Protein AF-T1AKG7-F1 (afdb_monomer_lite)

Organism: NCBI:txid410659

Structure (mmCIF, N/CA/C/O backbone):
data_AF-T1AKG7-F1
#
_entry.id   AF-T1AKG7-F1
#
loop_
_atom_site.group_PDB
_atom_site.id
_atom_site.type_symbol
_atom_site.label_atom_id
_atom_site.label_alt_id
_atom_site.label_comp_id
_atom_site.label_asym_id
_atom_site.label_entity_id
_atom_site.label_seq_id
_atom_site.pdbx_PDB_ins_code
_atom_site.Cartn_x
_atom_site.Cartn_y
_atom_site.Cartn_z
_atom_site.occupancy
_atom_site.B_iso_or_equiv
_atom_site.auth_seq_id
_atom_site.auth_comp_id
_atom_site.auth_asym_id
_atom_site.auth_atom_id
_atom_site.pdbx_PDB_model_num
ATOM 1 N N . MET A 1 1 ? -26.750 -8.273 11.687 1.00 31.14 1 MET A N 1
ATOM 2 C CA . MET A 1 1 ? -27.151 -8.500 10.284 1.00 31.14 1 MET A CA 1
ATOM 3 C C . MET A 1 1 ? -27.118 -7.141 9.608 1.00 31.14 1 MET A C 1
ATOM 5 O O . MET A 1 1 ? -28.042 -6.366 9.795 1.00 31.14 1 MET A O 1
ATOM 9 N N . ILE A 1 2 ? -25.996 -6.787 8.985 1.00 33.53 2 ILE A N 1
ATOM 10 C CA . ILE A 1 2 ? -25.890 -5.558 8.193 1.00 33.53 2 ILE A CA 1
ATOM 11 C C . ILE A 1 2 ? -25.982 -6.020 6.745 1.00 33.53 2 ILE A C 1
ATOM 13 O O . ILE A 1 2 ? -25.131 -6.779 6.285 1.00 33.53 2 ILE A O 1
ATOM 17 N N . GLU A 1 3 ? -27.068 -5.647 6.076 1.00 31.56 3 GLU A N 1
ATOM 18 C CA . GLU A 1 3 ? -27.250 -5.870 4.647 1.00 31.56 3 GLU A CA 1
ATOM 19 C C . GLU A 1 3 ? -26.258 -4.979 3.895 1.00 31.56 3 GLU A C 1
ATOM 21 O O . GLU A 1 3 ? -26.412 -3.760 3.831 1.00 31.56 3 GLU A O 1
ATOM 26 N N . LEU A 1 4 ? -25.210 -5.592 3.344 1.00 42.88 4 LEU A N 1
ATOM 27 C CA . LEU A 1 4 ? -24.359 -4.952 2.350 1.00 42.88 4 LEU A CA 1
ATOM 28 C C . LEU A 1 4 ? -25.181 -4.815 1.068 1.00 42.88 4 LEU A C 1
ATOM 30 O O . LEU A 1 4 ? -25.394 -5.785 0.339 1.00 42.88 4 LEU A O 1
ATOM 34 N N . GLN A 1 5 ? -25.678 -3.602 0.826 1.00 39.53 5 GLN A N 1
ATOM 35 C CA . GLN A 1 5 ? -26.258 -3.231 -0.456 1.00 39.53 5 GLN A CA 1
ATOM 36 C C . GLN A 1 5 ? -25.245 -3.510 -1.570 1.00 39.53 5 GLN A C 1
ATOM 38 O O . GLN A 1 5 ? -24.077 -3.134 -1.500 1.00 39.53 5 GLN A O 1
ATOM 43 N N . THR A 1 6 ? -25.728 -4.187 -2.604 1.00 53.34 6 THR A N 1
ATOM 44 C CA . THR A 1 6 ? -25.020 -4.530 -3.831 1.00 53.34 6 THR A CA 1
ATOM 45 C C . THR A 1 6 ? -24.505 -3.272 -4.532 1.00 53.34 6 THR A C 1
ATOM 47 O O . THR A 1 6 ? -25.244 -2.626 -5.277 1.00 53.34 6 THR A O 1
ATOM 50 N N . ALA A 1 7 ? -23.237 -2.929 -4.321 1.00 44.72 7 ALA A N 1
ATOM 51 C CA . ALA A 1 7 ? -22.501 -2.052 -5.215 1.00 44.72 7 ALA A CA 1
ATOM 52 C C . ALA A 1 7 ? -21.789 -2.925 -6.257 1.00 44.72 7 ALA A C 1
ATOM 54 O O . ALA A 1 7 ? -21.084 -3.869 -5.917 1.00 44.72 7 ALA A O 1
ATOM 55 N N . THR A 1 8 ? -22.086 -2.624 -7.521 1.00 43.94 8 THR A N 1
ATOM 56 C CA . THR A 1 8 ? -21.351 -2.881 -8.769 1.00 43.94 8 THR A CA 1
ATOM 57 C C . THR A 1 8 ? -19.998 -3.583 -8.615 1.00 43.94 8 THR A C 1
ATOM 59 O O . THR A 1 8 ? -19.185 -3.177 -7.794 1.00 43.94 8 THR A O 1
ATOM 62 N N . GLY A 1 9 ? -19.737 -4.590 -9.461 1.00 48.97 9 GLY A N 1
ATOM 63 C CA . GLY A 1 9 ? -18.446 -5.287 -9.536 1.00 48.97 9 GLY A CA 1
ATOM 64 C C . GLY A 1 9 ? -17.235 -4.340 -9.534 1.00 48.97 9 GLY A C 1
ATOM 65 O O . GLY A 1 9 ? -17.384 -3.151 -9.815 1.00 48.97 9 GLY A O 1
ATOM 66 N N . PRO A 1 10 ? -16.036 -4.858 -9.216 1.00 56.47 10 PRO A N 1
ATOM 67 C CA . PRO A 1 10 ? -14.899 -4.054 -8.778 1.00 56.47 10 PRO A CA 1
ATOM 68 C C . PRO A 1 10 ? -14.667 -2.865 -9.708 1.00 56.47 10 PRO A C 1
ATOM 70 O O . PRO A 1 10 ? -14.446 -3.050 -10.912 1.00 56.47 10 PRO A O 1
ATOM 73 N N . ARG A 1 11 ? -14.719 -1.646 -9.160 1.00 65.56 11 ARG A N 1
ATOM 74 C CA . ARG A 1 11 ? -14.538 -0.424 -9.940 1.00 65.56 11 ARG A CA 1
ATOM 75 C C . ARG A 1 11 ? -13.169 -0.486 -10.611 1.00 65.56 11 ARG A C 1
ATOM 77 O O . ARG A 1 11 ? -12.199 -1.000 -10.053 1.00 65.56 11 ARG A O 1
ATOM 84 N N . ALA A 1 12 ? -13.104 -0.084 -11.876 1.00 66.94 12 ALA A N 1
ATOM 85 C CA . ALA A 1 12 ? -11.816 0.027 -12.543 1.00 66.94 12 ALA A CA 1
ATOM 86 C C . ALA A 1 12 ? -11.006 1.144 -11.861 1.00 66.94 12 ALA A C 1
ATOM 88 O O . ALA A 1 12 ? -11.608 2.167 -11.517 1.00 66.94 12 ALA A O 1
ATOM 89 N N . PRO A 1 13 ? -9.682 0.970 -11.682 1.00 71.44 13 PRO A N 1
ATOM 90 C CA . PRO A 1 13 ? -8.825 2.067 -11.244 1.00 71.44 13 PRO A CA 1
ATOM 91 C C . PRO A 1 13 ? -9.003 3.263 -12.183 1.00 71.44 13 PRO A C 1
ATOM 93 O O . PRO A 1 13 ? -9.391 3.077 -13.344 1.00 71.44 13 PRO A O 1
ATOM 96 N N . ASP A 1 14 ? -8.727 4.474 -11.688 1.00 76.62 14 ASP A N 1
ATOM 97 C CA . ASP A 1 14 ? -8.796 5.687 -12.507 1.00 76.62 14 ASP A CA 1
ATOM 98 C C . ASP A 1 14 ? -8.084 5.441 -13.858 1.00 76.62 14 ASP A C 1
ATOM 100 O O . ASP A 1 14 ? -6.893 5.103 -13.872 1.00 76.62 14 ASP A O 1
ATOM 104 N N . PRO A 1 15 ? -8.790 5.559 -15.003 1.00 77.94 15 PRO A N 1
ATOM 105 C CA . PRO A 1 15 ? -8.223 5.245 -16.308 1.00 77.94 15 PRO A CA 1
ATOM 106 C C . PRO A 1 15 ? -6.975 6.064 -16.643 1.00 77.94 15 PRO A C 1
ATOM 108 O O . PRO A 1 15 ? -6.090 5.555 -17.337 1.00 77.94 15 PRO A O 1
ATOM 111 N N . ALA A 1 16 ? -6.897 7.309 -16.160 1.00 82.50 16 ALA A N 1
ATOM 112 C CA . ALA A 1 16 ? -5.752 8.182 -16.363 1.00 82.50 16 ALA A CA 1
ATOM 113 C C . ALA A 1 16 ? -4.542 7.684 -15.564 1.00 82.50 16 ALA A C 1
ATOM 115 O O . ALA A 1 16 ? -3.466 7.514 -16.137 1.00 82.50 16 ALA A O 1
ATOM 116 N N . LEU A 1 17 ? -4.729 7.359 -14.280 1.00 81.25 17 LEU A N 1
ATOM 117 C CA . LEU A 1 17 ? -3.659 6.828 -13.430 1.00 81.25 17 LEU A CA 1
ATOM 118 C C . LEU A 1 17 ? -3.187 5.450 -13.909 1.00 81.25 17 LEU A C 1
ATOM 120 O O . LEU A 1 17 ? -1.990 5.216 -14.065 1.00 81.25 17 LEU A O 1
ATOM 124 N N . ALA A 1 18 ? -4.118 4.558 -14.250 1.00 81.06 18 ALA A N 1
ATOM 125 C CA . ALA A 1 18 ? -3.791 3.254 -14.818 1.00 81.06 18 ALA A CA 1
ATOM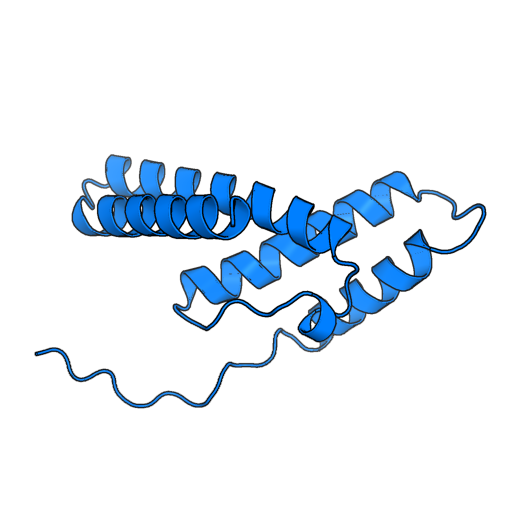 126 C C . ALA A 1 18 ? -3.054 3.383 -16.168 1.00 81.06 18 ALA A C 1
ATOM 128 O O . ALA A 1 18 ? -2.184 2.575 -16.491 1.00 81.06 18 ALA A O 1
ATOM 129 N N . GLY A 1 19 ? -3.388 4.396 -16.976 1.00 86.88 19 GLY A N 1
ATOM 130 C CA . GLY A 1 19 ? -2.663 4.723 -18.206 1.00 86.88 19 GLY A CA 1
ATOM 131 C C . GLY A 1 19 ? -1.239 5.223 -17.952 1.00 86.88 19 GLY A C 1
ATOM 132 O O . GLY A 1 19 ? -0.308 4.790 -18.637 1.00 86.88 19 GLY A O 1
ATOM 133 N N . ALA A 1 20 ? -1.061 6.084 -16.949 1.00 89.06 20 ALA A N 1
ATOM 134 C CA . ALA A 1 20 ? 0.243 6.597 -16.543 1.00 89.06 20 ALA A CA 1
ATOM 135 C C . ALA A 1 20 ? 1.154 5.474 -16.023 1.00 89.06 20 ALA A C 1
ATOM 137 O O . ALA A 1 20 ? 2.290 5.354 -16.480 1.00 89.06 20 ALA A O 1
ATOM 138 N N . LEU A 1 21 ? 0.630 4.587 -15.172 1.00 90.75 21 LEU A N 1
ATOM 139 C CA . LEU A 1 21 ? 1.360 3.423 -14.658 1.00 90.75 21 LEU A CA 1
ATOM 140 C C . LEU A 1 21 ? 1.840 2.495 -15.770 1.00 90.75 21 LEU A C 1
ATOM 142 O O . LEU A 1 21 ? 3.011 2.130 -15.800 1.00 90.75 21 LEU A O 1
ATOM 146 N N . ARG A 1 22 ? 0.978 2.171 -16.743 1.00 89.12 22 ARG A N 1
ATOM 147 C CA . ARG A 1 22 ? 1.389 1.370 -17.910 1.00 89.12 22 ARG A CA 1
ATOM 148 C C . ARG A 1 22 ? 2.504 2.041 -18.710 1.00 89.12 22 ARG A C 1
ATOM 150 O O . ARG A 1 22 ? 3.396 1.357 -19.206 1.00 89.12 22 ARG A O 1
ATOM 157 N N . SER A 1 23 ? 2.461 3.365 -18.832 1.00 91.44 23 SER A N 1
ATOM 158 C CA . SER A 1 23 ? 3.491 4.131 -19.541 1.00 91.44 23 SER A CA 1
ATOM 159 C C . SER A 1 23 ? 4.825 4.111 -18.783 1.00 91.44 23 SER A C 1
ATOM 161 O O . SER A 1 23 ? 5.866 3.879 -19.396 1.00 91.44 23 SER A O 1
ATOM 163 N N . LEU A 1 24 ? 4.797 4.260 -17.453 1.00 92.69 24 LEU A N 1
ATOM 164 C CA . LEU A 1 24 ? 5.975 4.125 -16.588 1.00 92.69 24 LEU A CA 1
ATOM 165 C C . LEU A 1 24 ? 6.552 2.706 -16.634 1.00 92.69 24 LEU A C 1
ATOM 167 O O . LEU A 1 24 ? 7.752 2.538 -16.836 1.00 92.69 24 LEU A O 1
ATOM 171 N N . ALA A 1 25 ? 5.704 1.680 -16.555 1.00 91.00 25 ALA A N 1
ATOM 172 C CA . ALA A 1 25 ? 6.122 0.284 -16.657 1.00 91.00 25 ALA A CA 1
ATOM 173 C C . ALA A 1 25 ? 6.819 -0.019 -17.993 1.00 91.00 25 ALA A C 1
ATOM 175 O O . ALA A 1 25 ? 7.791 -0.771 -18.032 1.00 91.00 25 ALA A O 1
ATOM 176 N N . GLN A 1 26 ? 6.358 0.574 -19.097 1.00 91.38 26 GLN A N 1
ATOM 177 C CA . GLN A 1 26 ? 7.037 0.461 -20.391 1.00 91.38 26 GLN A CA 1
ATOM 178 C C . GLN A 1 26 ? 8.366 1.220 -20.413 1.00 91.38 26 GLN A C 1
ATOM 180 O O . GLN A 1 26 ? 9.342 0.716 -20.966 1.00 91.38 26 GLN A O 1
ATOM 185 N N . TYR A 1 27 ? 8.414 2.413 -1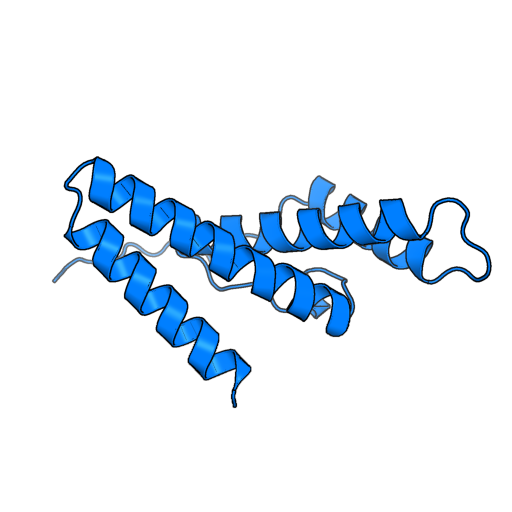9.818 1.00 92.00 27 TYR A N 1
ATOM 186 C CA . TYR A 1 27 ? 9.619 3.237 -19.751 1.00 92.00 27 TYR A CA 1
ATOM 187 C C . TYR A 1 27 ? 10.753 2.532 -19.002 1.00 92.00 27 TYR A C 1
ATOM 189 O O . TYR A 1 27 ? 11.854 2.391 -19.530 1.00 92.00 27 TYR A O 1
ATOM 197 N N . VAL A 1 28 ? 10.451 2.010 -17.814 1.00 91.31 28 VAL A N 1
ATOM 198 C CA . VAL A 1 28 ? 11.396 1.345 -16.907 1.00 91.31 28 VAL A CA 1
ATOM 199 C C . VAL A 1 28 ? 12.037 0.089 -17.520 1.00 91.31 28 VAL A C 1
ATOM 201 O O . VAL A 1 28 ? 13.175 -0.255 -17.188 1.00 91.31 28 VAL A O 1
ATOM 204 N N . ARG A 1 29 ? 11.339 -0.588 -18.443 1.00 88.38 29 ARG A N 1
ATOM 205 C CA . ARG A 1 29 ? 11.848 -1.773 -19.160 1.00 88.38 29 ARG A CA 1
ATOM 206 C C . ARG A 1 29 ? 12.793 -1.440 -20.313 1.00 88.38 29 ARG A C 1
ATOM 208 O O . ARG A 1 29 ? 13.411 -2.350 -20.868 1.00 88.38 29 ARG A O 1
ATOM 215 N N . ARG A 1 30 ? 12.891 -0.175 -20.731 1.00 89.81 30 ARG A N 1
ATOM 216 C CA . ARG A 1 30 ? 13.760 0.201 -21.851 1.00 89.81 30 ARG A CA 1
ATOM 217 C C . ARG A 1 30 ? 15.230 0.067 -21.437 1.00 89.81 30 ARG A C 1
ATOM 219 O O . ARG A 1 30 ? 15.617 0.580 -20.387 1.00 89.81 30 ARG A O 1
ATOM 226 N N . PRO A 1 31 ? 16.077 -0.564 -22.268 1.00 82.56 31 PRO A N 1
ATOM 227 C CA . PRO A 1 31 ? 17.519 -0.529 -22.063 1.00 82.56 31 PRO A CA 1
ATOM 228 C C . PRO A 1 31 ? 18.012 0.921 -22.029 1.00 82.56 31 PRO A C 1
ATOM 230 O O . PRO A 1 31 ? 17.620 1.712 -22.886 1.00 82.56 31 PRO A O 1
ATOM 233 N N . ALA A 1 32 ? 18.872 1.247 -21.059 1.00 83.38 32 ALA A N 1
ATOM 234 C CA . ALA A 1 32 ? 19.436 2.587 -20.875 1.00 83.38 32 ALA A CA 1
ATOM 235 C C . ALA A 1 32 ? 18.379 3.708 -20.764 1.00 83.38 32 ALA A C 1
ATOM 237 O O . ALA A 1 32 ? 18.566 4.792 -21.307 1.00 83.38 32 ALA A O 1
ATOM 238 N N . ALA A 1 33 ? 17.259 3.446 -20.080 1.00 81.12 33 ALA A N 1
ATOM 239 C CA . ALA A 1 33 ? 16.323 4.501 -19.710 1.00 81.12 33 ALA A CA 1
ATOM 240 C C . ALA A 1 33 ? 17.010 5.515 -18.779 1.00 81.12 33 ALA A C 1
ATOM 242 O O . ALA A 1 33 ? 17.458 5.162 -17.684 1.00 81.12 33 ALA A O 1
ATOM 243 N N . ASP A 1 34 ? 17.072 6.772 -19.213 1.00 80.12 34 ASP A N 1
ATOM 244 C CA . ASP A 1 34 ? 17.485 7.883 -18.359 1.00 80.12 34 ASP A CA 1
ATOM 245 C C . ASP A 1 34 ? 16.539 7.960 -17.146 1.00 80.12 34 ASP A C 1
ATOM 247 O O . ASP A 1 34 ? 15.358 7.645 -17.253 1.00 80.12 34 ASP A O 1
ATOM 251 N N . GLU A 1 35 ? 17.025 8.314 -15.956 1.00 87.00 35 GLU A N 1
ATOM 252 C CA . GLU A 1 35 ? 16.169 8.445 -14.756 1.00 87.00 35 GLU A CA 1
ATOM 253 C C . GLU A 1 35 ? 15.367 7.176 -14.370 1.00 87.00 35 GLU A C 1
ATOM 255 O O . GLU A 1 35 ? 14.362 7.256 -13.664 1.00 87.00 35 GLU A O 1
ATOM 260 N N . ALA A 1 36 ? 15.811 5.979 -14.780 1.00 86.38 36 ALA A N 1
ATOM 261 C CA . ALA A 1 36 ? 15.100 4.725 -14.502 1.00 86.38 36 ALA A CA 1
ATOM 262 C C . ALA A 1 36 ? 14.800 4.486 -13.011 1.00 86.38 36 ALA A C 1
ATOM 264 O O . ALA A 1 36 ? 13.830 3.804 -12.699 1.00 86.38 36 ALA A O 1
ATOM 265 N N . ALA A 1 37 ? 15.622 5.022 -12.103 1.00 89.44 37 ALA A N 1
ATOM 266 C CA . ALA A 1 37 ? 15.376 4.960 -10.662 1.00 89.44 37 ALA A CA 1
ATOM 267 C C . ALA A 1 37 ? 14.123 5.760 -10.270 1.00 89.44 37 ALA A C 1
ATOM 269 O O . ALA A 1 37 ? 13.185 5.185 -9.737 1.00 89.44 37 ALA A O 1
ATOM 270 N N . LEU A 1 38 ? 14.053 7.040 -10.651 1.00 92.38 38 LEU A N 1
ATOM 271 C CA . LEU A 1 38 ? 12.895 7.896 -10.377 1.00 92.38 38 LEU A CA 1
ATOM 272 C C . LEU A 1 38 ? 11.608 7.326 -10.993 1.00 92.38 38 LEU A C 1
ATOM 274 O O . LEU A 1 38 ? 10.545 7.363 -10.381 1.00 92.38 38 LEU A O 1
ATOM 278 N N . ALA A 1 39 ? 11.702 6.766 -12.201 1.00 92.50 39 ALA A N 1
ATOM 279 C CA . ALA A 1 39 ? 10.560 6.137 -12.853 1.00 92.50 39 ALA A CA 1
ATOM 280 C C . ALA A 1 39 ? 10.103 4.842 -12.155 1.00 92.50 39 ALA A C 1
ATOM 282 O O . ALA A 1 39 ? 8.906 4.557 -12.157 1.00 92.50 39 ALA A O 1
ATOM 283 N N . ARG A 1 40 ? 11.024 4.064 -11.561 1.00 92.06 40 ARG A N 1
ATOM 284 C CA . ARG A 1 40 ? 10.681 2.902 -10.721 1.00 92.06 40 ARG A CA 1
ATOM 285 C C . ARG A 1 40 ? 10.008 3.338 -9.429 1.00 92.06 40 ARG A C 1
ATOM 287 O O . ARG A 1 40 ? 8.972 2.772 -9.103 1.00 92.06 40 ARG A O 1
ATOM 294 N N . ASP A 1 41 ? 10.535 4.364 -8.767 1.00 94.12 41 ASP A N 1
ATOM 295 C CA . ASP A 1 41 ? 9.944 4.905 -7.540 1.00 94.12 41 ASP A CA 1
ATOM 296 C C . ASP A 1 41 ? 8.506 5.379 -7.809 1.00 94.12 41 ASP A C 1
ATOM 298 O O . ASP A 1 41 ? 7.569 4.945 -7.146 1.00 94.12 41 ASP A O 1
ATOM 302 N N . ALA A 1 42 ? 8.289 6.155 -8.877 1.00 93.75 42 ALA A N 1
ATOM 303 C CA . ALA A 1 42 ? 6.951 6.603 -9.272 1.00 93.75 42 ALA A CA 1
ATOM 304 C C . ALA A 1 42 ? 6.005 5.446 -9.658 1.00 93.75 42 ALA A C 1
ATOM 306 O O . ALA A 1 42 ? 4.799 5.506 -9.406 1.00 93.75 42 ALA A O 1
ATOM 307 N N . LEU A 1 43 ? 6.531 4.392 -10.291 1.00 94.50 43 LEU A N 1
ATOM 308 C CA . LEU A 1 43 ? 5.772 3.184 -10.626 1.00 94.50 43 LEU A CA 1
ATOM 309 C C . LEU A 1 43 ? 5.343 2.427 -9.361 1.00 94.50 43 LEU A C 1
ATOM 311 O O . LEU A 1 43 ? 4.203 1.959 -9.291 1.00 94.50 43 LEU A O 1
ATOM 315 N N . GLN A 1 44 ? 6.225 2.335 -8.367 1.00 94.75 44 GLN A N 1
ATOM 316 C CA . GLN A 1 44 ? 5.947 1.721 -7.073 1.00 94.75 44 GLN A CA 1
ATOM 317 C C . GLN A 1 44 ? 4.907 2.533 -6.289 1.00 94.75 44 GLN A C 1
ATOM 319 O O . GLN A 1 44 ? 3.872 1.974 -5.929 1.00 94.75 44 GLN A O 1
ATOM 324 N N . GLU A 1 45 ? 5.097 3.848 -6.137 1.00 94.25 45 GLU A N 1
ATOM 325 C CA . GLU A 1 45 ? 4.146 4.735 -5.444 1.00 94.25 45 GLU A CA 1
ATOM 326 C C . GLU A 1 45 ? 2.757 4.725 -6.103 1.00 94.25 45 GLU A C 1
ATOM 328 O O . GLU A 1 45 ? 1.725 4.658 -5.436 1.00 94.25 45 GLU A O 1
ATOM 333 N N . GLY A 1 46 ? 2.692 4.751 -7.439 1.00 93.62 46 GLY A N 1
ATOM 334 C CA . GLY A 1 46 ? 1.409 4.680 -8.137 1.00 93.62 46 GLY A CA 1
ATOM 335 C C . GLY A 1 46 ? 0.727 3.314 -7.983 1.00 93.62 46 GLY A C 1
ATOM 336 O O . GLY A 1 46 ? -0.503 3.239 -7.922 1.00 93.62 46 GLY A O 1
ATOM 337 N N . THR A 1 47 ? 1.511 2.236 -7.890 1.00 94.81 47 THR A N 1
ATOM 338 C CA . THR A 1 47 ? 0.998 0.890 -7.601 1.00 94.81 47 THR A CA 1
ATOM 339 C C . THR A 1 47 ? 0.421 0.836 -6.190 1.00 94.81 47 THR A C 1
ATOM 341 O O . THR A 1 47 ? -0.723 0.415 -6.019 1.00 94.81 47 THR A O 1
ATOM 344 N N . GLU A 1 48 ? 1.163 1.327 -5.199 1.00 94.88 48 GLU A N 1
ATOM 345 C CA . GLU A 1 48 ? 0.712 1.460 -3.815 1.00 94.88 48 GLU A CA 1
ATOM 346 C C . GLU A 1 48 ? -0.600 2.251 -3.727 1.00 94.88 48 GLU A C 1
ATOM 348 O O . GLU A 1 48 ? -1.570 1.773 -3.139 1.00 94.88 48 GLU A O 1
ATOM 353 N N . ALA A 1 49 ? -0.678 3.415 -4.379 1.00 92.69 49 ALA A N 1
ATOM 354 C CA . ALA A 1 49 ? -1.855 4.279 -4.346 1.00 92.69 49 ALA A CA 1
ATOM 355 C C . ALA A 1 49 ? -3.128 3.576 -4.848 1.00 92.69 49 ALA A C 1
ATOM 357 O O . ALA A 1 49 ? -4.189 3.703 -4.233 1.00 92.69 49 ALA A O 1
ATOM 358 N N . LEU A 1 50 ? -3.037 2.8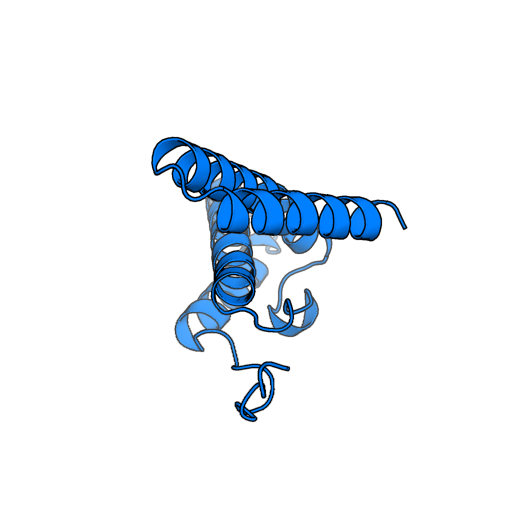04 -5.937 1.00 91.88 50 LEU A N 1
ATOM 359 C CA . LEU A 1 50 ? -4.181 2.055 -6.472 1.00 91.88 50 LEU A CA 1
ATOM 360 C C . LEU A 1 50 ? -4.608 0.896 -5.567 1.00 91.88 50 LEU A C 1
ATOM 362 O O . LEU A 1 50 ? -5.802 0.621 -5.426 1.00 91.88 50 LEU A O 1
ATOM 366 N N . LEU A 1 51 ? -3.645 0.208 -4.958 1.00 92.81 51 LEU A N 1
ATOM 367 C CA . LEU A 1 51 ? -3.920 -0.870 -4.013 1.00 92.81 51 LEU A CA 1
ATOM 368 C C . LEU A 1 51 ? -4.557 -0.322 -2.728 1.00 92.81 51 LEU A C 1
ATOM 370 O O . LEU A 1 51 ? -5.576 -0.846 -2.270 1.00 92.81 51 LEU A O 1
ATOM 374 N N . LEU A 1 52 ? -4.001 0.762 -2.183 1.00 92.94 52 LEU A N 1
ATOM 375 C CA . LEU A 1 52 ? -4.514 1.440 -0.998 1.00 92.94 52 LEU A CA 1
ATOM 376 C C . LEU A 1 52 ? -5.911 2.019 -1.242 1.00 92.94 52 LEU A C 1
ATOM 378 O O . LEU A 1 52 ? -6.769 1.906 -0.366 1.00 92.94 52 LEU A O 1
ATOM 382 N N . GLU A 1 53 ? -6.176 2.585 -2.425 1.00 91.00 53 GLU A N 1
ATOM 383 C CA . GLU A 1 53 ? -7.516 3.046 -2.798 1.00 91.00 53 GLU A CA 1
ATOM 384 C C . GLU A 1 53 ? -8.533 1.901 -2.715 1.00 91.00 53 GLU A C 1
ATOM 386 O O . GLU A 1 53 ? -9.562 2.048 -2.050 1.00 91.00 53 GLU A O 1
ATOM 391 N N . ALA A 1 54 ? -8.243 0.758 -3.349 1.00 90.50 54 ALA A N 1
ATOM 392 C CA . ALA A 1 54 ? -9.129 -0.403 -3.312 1.00 90.50 54 ALA A CA 1
ATOM 393 C C . ALA A 1 54 ? -9.398 -0.852 -1.866 1.00 90.50 54 ALA A C 1
ATOM 395 O O . ALA A 1 54 ? -10.548 -1.066 -1.484 1.00 90.50 54 ALA A O 1
ATOM 396 N N . ILE A 1 55 ? -8.358 -0.903 -1.032 1.00 90.44 55 ILE A N 1
ATOM 397 C CA . ILE A 1 55 ? -8.463 -1.274 0.383 1.00 90.44 55 ILE A CA 1
ATOM 398 C C . ILE A 1 55 ? -9.345 -0.305 1.172 1.00 90.44 55 ILE A C 1
ATOM 400 O O . ILE A 1 55 ? -10.263 -0.738 1.867 1.00 90.44 55 ILE A O 1
ATOM 404 N N . VAL A 1 56 ? -9.099 1.003 1.063 1.00 88.94 56 VAL A N 1
ATOM 405 C CA . VAL A 1 56 ? -9.850 2.031 1.803 1.00 88.94 56 VAL A CA 1
ATOM 406 C C . VAL A 1 56 ? -11.318 2.061 1.374 1.00 88.94 56 VAL A C 1
ATOM 408 O O . VAL A 1 56 ? -12.193 2.358 2.188 1.00 88.94 56 VAL A O 1
ATOM 411 N N . ARG A 1 57 ? -11.608 1.715 0.117 1.00 87.69 57 ARG A N 1
ATOM 412 C CA . ARG A 1 57 ? -12.975 1.596 -0.405 1.00 87.69 57 ARG A CA 1
ATOM 413 C C . ARG A 1 57 ? -13.654 0.265 -0.070 1.00 87.69 57 ARG A C 1
ATOM 415 O O . ARG A 1 57 ? -14.847 0.132 -0.333 1.00 87.69 57 ARG A O 1
ATOM 422 N N . GLY A 1 58 ? -12.937 -0.704 0.502 1.00 87.19 58 GLY A N 1
ATOM 423 C CA . GLY A 1 58 ? -13.458 -2.054 0.739 1.00 87.19 58 GLY A CA 1
ATOM 424 C C . GLY A 1 58 ? -13.701 -2.843 -0.553 1.00 87.19 58 GLY A C 1
ATOM 425 O O . GLY A 1 58 ? -14.560 -3.722 -0.595 1.00 87.19 58 GLY A O 1
ATOM 426 N N . GLU A 1 59 ? -12.973 -2.513 -1.617 1.00 88.62 59 GLU A N 1
ATOM 427 C CA . GLU A 1 59 ? -13.054 -3.165 -2.920 1.00 88.62 59 GLU A CA 1
ATOM 428 C C . GLU A 1 59 ? -12.034 -4.316 -3.039 1.00 88.62 59 GLU A C 1
ATOM 430 O O . GLU A 1 59 ? -11.017 -4.335 -2.341 1.00 88.62 59 GLU A O 1
ATOM 435 N N . PRO A 1 60 ? -12.261 -5.290 -3.942 1.00 88.12 60 PRO A N 1
ATOM 436 C CA . PRO A 1 60 ? -11.273 -6.323 -4.233 1.00 88.12 60 PRO A CA 1
ATOM 437 C C . PRO A 1 60 ? -9.942 -5.730 -4.712 1.00 88.12 60 PRO A C 1
ATOM 439 O O . PRO A 1 60 ? -9.915 -4.944 -5.663 1.00 88.12 60 PRO A O 1
ATOM 442 N N . ILE A 1 61 ? -8.840 -6.176 -4.105 1.00 89.38 61 ILE A N 1
ATOM 443 C CA . ILE A 1 61 ? -7.487 -5.742 -4.464 1.00 89.38 61 ILE A CA 1
ATOM 444 C C . ILE A 1 61 ? -7.181 -6.186 -5.909 1.00 89.38 61 ILE A C 1
ATOM 446 O O . ILE A 1 61 ? -7.284 -7.377 -6.222 1.00 89.38 61 ILE A O 1
ATOM 450 N N . PRO A 1 62 ? -6.855 -5.257 -6.826 1.00 90.31 62 P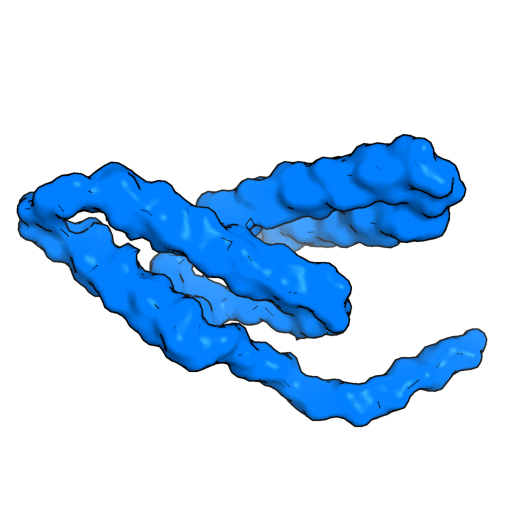RO A N 1
ATOM 451 C CA . PRO A 1 62 ? -6.562 -5.597 -8.213 1.00 90.31 62 PRO A CA 1
ATOM 452 C C . PRO A 1 62 ? -5.227 -6.339 -8.314 1.00 90.31 62 PRO A C 1
ATOM 454 O O . PRO A 1 62 ? -4.241 -5.878 -7.768 1.00 90.31 62 PRO A O 1
ATOM 457 N N . GLY A 1 63 ? -5.165 -7.443 -9.063 1.00 91.12 63 GLY A N 1
ATOM 458 C CA . GLY A 1 63 ? -3.895 -8.136 -9.321 1.00 91.12 63 GLY A CA 1
ATOM 459 C C . GLY A 1 63 ? -2.966 -7.395 -10.304 1.00 91.12 63 GLY A C 1
ATOM 460 O O . GLY A 1 63 ? -3.424 -6.504 -11.031 1.00 91.12 63 GLY A O 1
ATOM 461 N N . PRO A 1 64 ? -1.690 -7.816 -10.426 1.00 91.88 64 PRO A N 1
ATOM 462 C CA . PRO A 1 64 ? -0.664 -7.132 -11.229 1.00 91.88 64 PRO A CA 1
ATOM 463 C C . PRO A 1 64 ? -1.063 -6.946 -12.696 1.00 91.88 64 PRO A C 1
ATOM 465 O O . PRO A 1 64 ? -0.952 -5.852 -13.248 1.00 91.88 64 PRO A O 1
ATOM 468 N N . ALA A 1 65 ? -1.646 -7.981 -13.311 1.00 89.69 65 ALA A N 1
ATOM 469 C CA . ALA A 1 65 ? -2.110 -7.926 -14.698 1.00 89.69 65 ALA A CA 1
ATOM 470 C C . ALA A 1 65 ? -3.205 -6.869 -14.922 1.00 89.69 65 ALA A C 1
ATOM 472 O O . ALA A 1 65 ? -3.263 -6.251 -15.983 1.00 89.69 65 ALA A O 1
ATOM 473 N N . ARG A 1 66 ? -4.064 -6.636 -13.920 1.00 87.50 66 ARG A N 1
ATOM 474 C CA . ARG A 1 66 ? -5.121 -5.618 -13.989 1.00 87.50 66 ARG A CA 1
ATOM 475 C C . ARG A 1 66 ? -4.549 -4.205 -13.888 1.00 87.50 66 ARG A C 1
ATOM 477 O O . ARG A 1 66 ? -5.088 -3.293 -14.511 1.00 87.50 66 ARG A O 1
ATOM 484 N N . LEU A 1 67 ? -3.469 -4.037 -13.129 1.00 88.31 67 LEU A N 1
ATOM 485 C CA . LEU A 1 67 ? -2.742 -2.773 -13.011 1.00 88.31 67 LEU A CA 1
ATOM 486 C C . LEU A 1 67 ? -1.796 -2.525 -14.198 1.00 88.31 67 LEU A C 1
ATOM 488 O O . LEU A 1 67 ? -1.477 -1.379 -14.504 1.00 88.31 67 LEU A O 1
ATOM 492 N N . GLY A 1 68 ? -1.413 -3.581 -14.921 1.00 87.75 68 GLY A N 1
ATOM 493 C CA . GLY A 1 68 ? -0.458 -3.503 -16.025 1.00 87.75 68 GLY A CA 1
ATOM 494 C C . GLY A 1 68 ? 0.982 -3.311 -15.548 1.00 87.75 68 GLY A C 1
ATOM 495 O O . GLY A 1 68 ? 1.779 -2.703 -16.261 1.00 87.75 68 GLY A O 1
ATOM 496 N N . VAL A 1 69 ? 1.290 -3.811 -14.351 1.00 90.44 69 VAL A N 1
ATOM 497 C CA . VAL A 1 69 ? 2.621 -3.785 -13.731 1.00 90.44 69 VAL A CA 1
ATOM 498 C C . VAL A 1 69 ? 3.163 -5.209 -13.619 1.00 90.44 69 VAL A C 1
ATOM 500 O O . VAL A 1 69 ? 2.391 -6.174 -13.627 1.00 90.44 69 VAL A O 1
ATOM 503 N N . ASP A 1 70 ? 4.484 -5.351 -13.557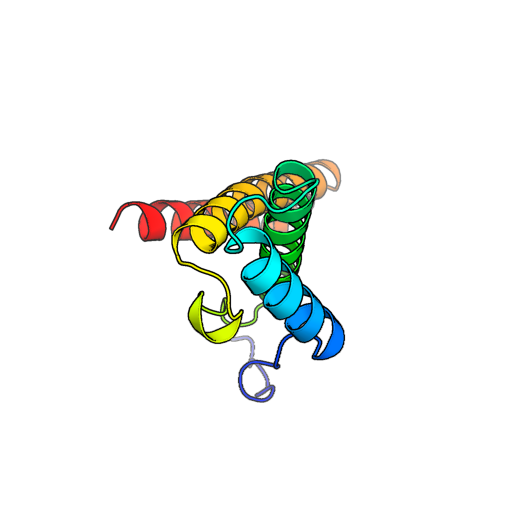 1.00 90.94 70 ASP A N 1
ATOM 504 C CA . ASP A 1 70 ? 5.105 -6.662 -13.371 1.00 90.94 70 ASP A CA 1
ATOM 505 C C . ASP A 1 70 ? 4.924 -7.157 -11.921 1.00 90.94 70 ASP A C 1
ATOM 507 O O . ASP A 1 70 ? 4.662 -6.361 -11.014 1.00 90.94 70 ASP A O 1
ATOM 511 N N . PRO A 1 71 ? 5.016 -8.479 -11.678 1.00 92.06 71 PRO A N 1
ATOM 512 C CA . PRO A 1 71 ? 4.810 -9.038 -10.343 1.00 92.06 71 PRO A CA 1
ATOM 513 C C . PRO A 1 71 ? 5.776 -8.506 -9.276 1.00 92.06 71 PRO A C 1
ATOM 515 O O . PRO A 1 71 ? 5.388 -8.419 -8.117 1.00 92.06 71 PRO A O 1
ATOM 518 N N . GLU A 1 72 ? 7.009 -8.153 -9.644 1.00 91.00 72 GLU A N 1
ATOM 519 C CA . GLU A 1 72 ? 8.007 -7.622 -8.708 1.00 91.00 72 GLU A CA 1
ATOM 520 C C . GLU A 1 72 ? 7.589 -6.243 -8.182 1.00 91.00 72 GLU A C 1
ATOM 522 O O . GLU A 1 72 ? 7.442 -6.059 -6.975 1.00 91.00 72 GLU A O 1
ATOM 527 N N . GLU A 1 73 ? 7.286 -5.308 -9.081 1.00 91.12 73 GLU A N 1
ATOM 528 C CA . GLU A 1 73 ? 6.805 -3.966 -8.750 1.00 91.12 73 GLU A CA 1
ATOM 529 C C . GLU A 1 73 ? 5.469 -4.008 -8.004 1.00 91.12 73 GLU A C 1
ATOM 531 O O . GLU A 1 73 ? 5.238 -3.220 -7.086 1.00 91.12 73 GLU A O 1
ATOM 536 N N . TYR A 1 74 ? 4.604 -4.963 -8.352 1.00 93.81 74 TYR A N 1
ATOM 537 C CA . TYR A 1 74 ? 3.369 -5.208 -7.618 1.00 93.81 74 TYR A CA 1
ATOM 538 C C . TYR A 1 74 ? 3.620 -5.581 -6.156 1.00 93.81 74 TYR A C 1
ATOM 540 O O . TYR A 1 74 ? 2.969 -5.043 -5.262 1.00 93.81 74 TYR A O 1
ATOM 548 N N . LEU A 1 75 ? 4.544 -6.513 -5.911 1.00 94.00 75 LEU A N 1
ATOM 549 C CA . LEU A 1 75 ? 4.871 -6.975 -4.564 1.00 94.00 75 LEU A CA 1
ATOM 550 C C . LEU A 1 75 ? 5.549 -5.885 -3.734 1.00 94.00 75 LEU A C 1
ATOM 552 O O . LEU A 1 75 ? 5.241 -5.762 -2.550 1.00 94.00 75 LEU A O 1
ATOM 556 N N . LEU A 1 76 ? 6.418 -5.078 -4.349 1.00 93.44 76 LEU A N 1
ATOM 557 C CA . LEU A 1 76 ? 7.032 -3.922 -3.695 1.00 93.44 76 LEU A CA 1
ATOM 558 C C . LEU A 1 76 ? 5.969 -2.904 -3.265 1.00 93.44 76 LEU A C 1
ATOM 560 O O . LEU A 1 76 ? 5.888 -2.575 -2.084 1.00 93.44 76 LEU A O 1
ATOM 564 N N . GLY A 1 77 ? 5.084 -2.502 -4.184 1.00 94.06 77 GLY A N 1
ATOM 565 C CA . GLY A 1 77 ? 3.987 -1.586 -3.864 1.00 94.06 77 GLY A CA 1
ATOM 566 C C . GLY A 1 77 ? 3.029 -2.155 -2.811 1.00 94.06 77 GLY A C 1
ATOM 567 O O . GLY A 1 77 ? 2.623 -1.448 -1.895 1.00 94.06 77 GLY A O 1
ATOM 568 N N . LEU A 1 78 ? 2.699 -3.450 -2.876 1.00 94.25 78 LEU A N 1
ATOM 569 C CA . LEU A 1 78 ? 1.879 -4.112 -1.855 1.00 94.25 78 LEU A CA 1
ATOM 570 C C . LEU A 1 78 ? 2.563 -4.130 -0.476 1.00 94.25 78 LEU A C 1
ATOM 572 O O . LEU A 1 78 ? 1.881 -4.037 0.546 1.00 94.25 78 LEU A O 1
ATOM 576 N N . GLY A 1 79 ? 3.892 -4.235 -0.433 1.00 93.38 79 GLY A N 1
ATOM 577 C CA . GLY A 1 79 ? 4.670 -4.106 0.797 1.00 93.38 79 GLY A CA 1
ATOM 578 C C . GLY A 1 79 ? 4.504 -2.731 1.447 1.00 93.38 79 GLY A C 1
ATOM 579 O O . GLY A 1 79 ? 4.245 -2.653 2.651 1.00 93.38 79 GLY A O 1
ATOM 580 N N . ASP A 1 80 ? 4.563 -1.663 0.653 1.00 95.56 80 ASP A N 1
ATOM 581 C CA . ASP A 1 80 ? 4.389 -0.290 1.143 1.00 95.56 80 ASP A CA 1
ATOM 582 C C . ASP A 1 80 ? 2.958 -0.028 1.632 1.00 95.56 80 ASP A C 1
ATOM 584 O O . ASP A 1 80 ? 2.762 0.548 2.707 1.00 95.56 80 ASP A O 1
ATOM 588 N N . VAL A 1 81 ? 1.952 -0.593 0.951 1.00 95.94 81 VAL A N 1
ATOM 589 C CA . VAL A 1 81 ? 0.543 -0.547 1.388 1.00 95.94 81 VAL A CA 1
ATOM 590 C C . VAL A 1 81 ? 0.372 -1.068 2.816 1.00 95.94 81 VAL A C 1
ATOM 592 O O . VAL A 1 81 ? -0.405 -0.505 3.589 1.00 95.94 81 VAL A O 1
ATOM 595 N N . ILE A 1 82 ? 1.084 -2.131 3.210 1.00 94.69 82 ILE A N 1
ATOM 596 C CA . ILE A 1 82 ? 1.031 -2.651 4.589 1.00 94.69 82 ILE A CA 1
ATOM 597 C C . ILE A 1 82 ? 1.527 -1.586 5.582 1.00 94.69 82 ILE A C 1
ATOM 599 O O . ILE A 1 82 ? 0.957 -1.430 6.669 1.00 94.69 82 ILE A O 1
ATOM 603 N N . GLY A 1 83 ? 2.557 -0.825 5.205 1.00 94.81 83 GLY A N 1
ATOM 604 C CA . GLY A 1 83 ? 3.056 0.326 5.955 1.00 94.81 83 GLY A CA 1
ATOM 605 C C . GLY A 1 83 ? 2.015 1.437 6.110 1.00 94.81 83 GLY A C 1
ATOM 606 O O . GLY A 1 83 ? 1.859 1.973 7.213 1.00 94.81 83 GLY A O 1
ATOM 607 N N . GLU A 1 84 ? 1.249 1.723 5.059 1.00 96.19 84 GLU A N 1
ATOM 608 C CA . GLU A 1 84 ? 0.164 2.707 5.102 1.00 96.19 84 GLU A CA 1
ATOM 609 C C . GLU A 1 84 ? -1.042 2.234 5.915 1.00 96.19 84 GLU A C 1
ATOM 611 O O . GLU A 1 84 ? -1.591 3.008 6.701 1.00 96.19 84 GLU A O 1
ATOM 616 N N . ILE A 1 85 ? -1.424 0.955 5.837 1.00 96.69 85 ILE A N 1
ATOM 617 C CA . ILE A 1 85 ? -2.479 0.406 6.705 1.00 96.69 85 ILE A CA 1
ATOM 618 C C . ILE A 1 85 ? -2.065 0.529 8.174 1.00 96.69 85 ILE A C 1
ATOM 620 O O . ILE A 1 85 ? -2.882 0.921 9.009 1.00 96.69 85 ILE A O 1
ATOM 624 N N . ARG A 1 86 ? -0.787 0.282 8.496 1.00 96.81 86 ARG A N 1
ATOM 625 C CA . ARG A 1 86 ? -0.254 0.518 9.844 1.00 96.81 86 ARG A CA 1
ATOM 626 C C . ARG A 1 86 ? -0.385 1.984 10.244 1.00 96.81 86 ARG A C 1
ATOM 628 O O . ARG A 1 86 ? -0.795 2.260 11.369 1.00 96.81 86 ARG A O 1
ATOM 635 N N . ARG A 1 87 ? -0.055 2.928 9.357 1.00 96.75 87 ARG A N 1
ATOM 636 C CA . ARG A 1 87 ? -0.242 4.360 9.635 1.00 96.75 87 ARG A CA 1
ATOM 637 C C . ARG A 1 87 ? -1.710 4.664 9.935 1.00 96.75 87 ARG A C 1
ATOM 639 O O . ARG A 1 87 ? -1.989 5.319 10.934 1.00 96.75 87 ARG A O 1
ATOM 646 N N . LEU A 1 88 ? -2.638 4.136 9.136 1.00 95.75 88 LEU A N 1
ATOM 647 C CA . LEU A 1 88 ? -4.077 4.297 9.351 1.00 95.75 88 LEU A CA 1
ATOM 648 C C . LEU A 1 88 ? -4.545 3.688 10.686 1.00 95.75 88 LEU A C 1
ATOM 650 O O . LEU A 1 88 ? -5.362 4.313 11.363 1.00 95.75 88 LEU A O 1
ATOM 654 N N . ALA A 1 89 ? -3.996 2.535 11.084 1.00 97.31 89 ALA A N 1
ATOM 655 C CA . ALA A 1 89 ? -4.236 1.908 12.388 1.00 97.31 89 ALA A CA 1
ATOM 656 C C . ALA A 1 89 ? -3.780 2.802 13.539 1.00 97.31 89 ALA A C 1
ATOM 658 O O . ALA A 1 89 ? -4.545 3.066 14.464 1.00 97.31 89 ALA A O 1
ATOM 659 N N . LEU A 1 90 ? -2.561 3.336 13.466 1.00 98.31 90 LEU A N 1
ATOM 660 C CA . LEU A 1 90 ? -2.036 4.246 14.483 1.00 98.31 90 LEU A CA 1
ATOM 661 C C . LEU A 1 90 ? -2.836 5.554 14.555 1.00 98.31 90 LEU A C 1
ATOM 663 O O . LEU A 1 90 ? -3.096 6.046 15.652 1.00 98.31 90 LEU A O 1
ATOM 667 N N . THR A 1 91 ? -3.274 6.093 13.413 1.00 98.19 91 THR A N 1
ATOM 668 C CA . THR A 1 91 ? -4.178 7.251 13.379 1.00 98.19 91 THR A CA 1
ATOM 669 C C . THR A 1 91 ? -5.499 6.932 14.078 1.00 98.19 91 THR A C 1
ATOM 671 O O . THR A 1 91 ? -5.897 7.677 14.970 1.00 98.19 91 THR A O 1
ATOM 674 N N . ALA A 1 92 ? -6.133 5.799 13.764 1.00 98.00 92 ALA A N 1
ATOM 675 C CA . ALA A 1 92 ? -7.376 5.384 14.411 1.00 98.00 92 ALA A CA 1
ATOM 676 C C . ALA A 1 92 ? -7.203 5.206 15.931 1.00 98.00 92 ALA A C 1
ATOM 678 O O . ALA A 1 92 ? -8.040 5.672 16.702 1.00 98.00 92 ALA A O 1
ATOM 679 N N . LEU A 1 93 ? -6.085 4.623 16.379 1.00 98.00 93 LEU A N 1
ATOM 680 C CA . LEU A 1 93 ? -5.755 4.528 17.806 1.00 98.00 93 LEU A CA 1
ATOM 681 C C . LEU A 1 93 ? -5.625 5.911 18.459 1.00 98.00 93 LEU A C 1
ATOM 683 O O . LEU A 1 93 ? -6.153 6.121 19.549 1.00 98.00 93 LEU A O 1
ATOM 687 N N . SER A 1 94 ? -4.967 6.866 17.792 1.00 98.19 94 SER A N 1
ATOM 688 C CA . SER A 1 94 ? -4.818 8.238 18.306 1.00 98.19 94 SER A CA 1
ATOM 689 C C . SER A 1 94 ? -6.157 8.974 18.448 1.00 98.19 94 SER A C 1
ATOM 691 O O . SER A 1 94 ? -6.310 9.828 19.318 1.00 98.19 94 SER A O 1
ATOM 693 N N . GLU A 1 95 ? -7.147 8.587 17.643 1.00 98.25 95 GLU A N 1
ATOM 694 C CA . GLU A 1 95 ? -8.518 9.105 17.656 1.00 98.25 95 GLU A CA 1
ATOM 695 C C . GLU A 1 95 ? -9.449 8.302 18.587 1.00 98.25 95 GLU A C 1
ATOM 697 O O . GLU A 1 95 ? -10.647 8.568 18.640 1.00 98.25 95 GLU A O 1
ATOM 702 N N . SER A 1 96 ? -8.925 7.319 19.335 1.00 98.31 96 SER A N 1
ATOM 703 C CA . SER A 1 96 ? -9.714 6.365 20.141 1.00 98.31 96 SER A CA 1
ATOM 704 C C . SER A 1 96 ? -10.752 5.563 19.334 1.00 98.31 96 SER A C 1
ATOM 706 O O . SER A 1 96 ? -11.735 5.067 19.886 1.00 98.31 96 SER A O 1
ATOM 708 N N . ALA A 1 97 ? -10.538 5.405 18.027 1.00 98.31 97 ALA A N 1
ATOM 709 C CA . ALA A 1 97 ? -11.365 4.603 17.132 1.00 98.31 97 ALA A CA 1
ATOM 710 C C . ALA A 1 97 ? -10.901 3.132 17.136 1.00 98.31 97 ALA A C 1
ATOM 712 O O . ALA A 1 97 ? -10.346 2.634 16.155 1.00 98.31 97 ALA A O 1
ATOM 713 N N . TRP A 1 98 ? -11.111 2.443 18.262 1.00 97.56 98 TRP A N 1
ATOM 714 C CA . TRP A 1 98 ? -10.580 1.096 18.520 1.00 97.56 98 TRP A CA 1
ATOM 715 C C . TRP A 1 98 ? -11.014 0.048 17.491 1.00 97.56 98 TRP A C 1
ATOM 717 O O . TRP A 1 98 ? -10.163 -0.683 16.990 1.00 97.56 98 TRP A O 1
ATOM 727 N N . ASP A 1 99 ? -12.299 0.018 17.127 1.00 97.94 99 ASP A N 1
ATOM 728 C CA . ASP A 1 99 ? -12.832 -0.950 16.156 1.00 97.94 99 ASP A CA 1
ATOM 729 C C . ASP A 1 99 ? -12.154 -0.795 14.786 1.00 97.94 99 ASP A C 1
ATOM 731 O O . ASP A 1 99 ? -11.741 -1.770 14.163 1.00 97.94 99 ASP A O 1
ATOM 735 N N . ARG A 1 100 ? -11.948 0.454 14.350 1.00 96.25 100 ARG A N 1
ATOM 736 C CA . ARG A 1 100 ? -11.274 0.759 13.083 1.00 96.25 100 ARG A CA 1
ATOM 737 C C . ARG A 1 100 ? -9.807 0.324 13.104 1.00 96.25 100 ARG A C 1
ATOM 739 O O . ARG A 1 100 ? -9.328 -0.224 12.114 1.00 96.25 100 ARG A O 1
ATOM 746 N N . ALA A 1 101 ? -9.108 0.561 14.214 1.00 97.88 101 ALA A N 1
ATOM 747 C CA . ALA A 1 101 ? -7.725 0.126 14.377 1.00 97.88 101 ALA A CA 1
ATOM 748 C C . ALA A 1 101 ? -7.601 -1.406 14.348 1.00 97.88 101 ALA A C 1
ATOM 750 O O . ALA A 1 101 ? -6.705 -1.937 13.691 1.00 97.88 101 ALA A O 1
ATOM 751 N N . ASP A 1 102 ? -8.512 -2.116 15.016 1.00 98.00 102 ASP A N 1
ATOM 752 C CA . ASP A 1 102 ? -8.563 -3.581 15.025 1.00 98.00 102 ASP A CA 1
ATOM 753 C C . ASP A 1 102 ? -8.827 -4.153 13.620 1.00 98.00 102 ASP A C 1
ATOM 755 O O . ASP A 1 102 ? -8.117 -5.057 13.170 1.00 98.00 102 ASP A O 1
ATOM 759 N N . ASP A 1 103 ? -9.764 -3.568 12.868 1.00 96.38 103 ASP A N 1
ATOM 760 C CA . ASP A 1 103 ? -10.033 -3.952 11.477 1.00 96.38 103 ASP A CA 1
ATOM 761 C C . ASP A 1 103 ? -8.799 -3.785 10.573 1.00 96.38 103 ASP A C 1
ATOM 763 O O . ASP A 1 103 ? -8.509 -4.646 9.731 1.00 96.38 103 ASP A O 1
ATOM 767 N N . GLN A 1 104 ? -8.043 -2.700 10.763 1.00 96.75 104 GLN A N 1
ATOM 768 C CA . GLN A 1 104 ? -6.817 -2.414 10.015 1.00 96.75 104 GLN A CA 1
ATOM 769 C C . GLN A 1 104 ? -5.692 -3.397 10.365 1.00 96.75 104 GLN A C 1
ATOM 771 O O . GLN A 1 104 ? -5.029 -3.909 9.462 1.00 96.75 104 GLN A O 1
ATOM 776 N N . LEU A 1 105 ? -5.520 -3.739 11.645 1.00 96.62 105 LEU A N 1
ATOM 777 C CA . LEU A 1 105 ? -4.552 -4.753 12.081 1.00 96.62 105 LEU A CA 1
ATOM 778 C C . LEU A 1 105 ? -4.881 -6.139 11.511 1.00 96.62 105 LEU A C 1
ATOM 780 O O . LEU A 1 105 ? -4.004 -6.802 10.954 1.00 96.62 105 LEU A O 1
ATOM 784 N N . LYS A 1 106 ? -6.152 -6.552 11.563 1.00 96.50 106 LYS A N 1
ATOM 785 C CA . LYS A 1 106 ? -6.609 -7.816 10.963 1.00 96.50 106 LYS A CA 1
ATOM 786 C C . LYS A 1 106 ? -6.391 -7.848 9.454 1.00 96.50 106 LYS A C 1
ATOM 788 O O . LYS A 1 106 ? -6.116 -8.907 8.894 1.00 96.50 106 LYS A O 1
ATOM 793 N N . LEU A 1 107 ? -6.551 -6.715 8.769 1.00 94.44 107 LEU A N 1
ATOM 794 C CA . LEU A 1 107 ? -6.249 -6.630 7.342 1.00 94.44 107 LEU A CA 1
ATOM 795 C C . LEU A 1 107 ? -4.755 -6.826 7.072 1.00 94.44 107 LEU A C 1
ATOM 797 O O . LEU A 1 107 ? -4.417 -7.607 6.185 1.00 94.44 107 LEU A O 1
ATOM 801 N N . MET A 1 108 ? -3.878 -6.176 7.841 1.00 95.06 108 MET A N 1
ATOM 802 C CA . MET A 1 108 ? -2.431 -6.377 7.714 1.00 95.06 108 MET A CA 1
ATOM 803 C C . MET A 1 108 ? -2.042 -7.844 7.914 1.00 95.06 108 MET A C 1
ATOM 805 O O . MET A 1 108 ? -1.251 -8.369 7.137 1.00 95.06 108 MET A O 1
ATOM 809 N N . GLU A 1 109 ? -2.618 -8.520 8.913 1.00 94.88 109 GLU A N 1
ATOM 810 C CA . GLU A 1 109 ? -2.369 -9.946 9.155 1.00 94.88 109 GLU A CA 1
ATOM 811 C C . GLU A 1 109 ? -2.799 -10.809 7.962 1.00 94.88 109 GLU A C 1
ATOM 813 O O . GLU A 1 109 ? -2.036 -11.668 7.520 1.00 94.88 109 GLU A O 1
ATOM 818 N N . ARG A 1 110 ? -3.986 -10.557 7.392 1.00 93.31 110 ARG A N 1
ATOM 819 C CA . ARG A 1 110 ? -4.446 -11.271 6.189 1.00 93.31 110 ARG A CA 1
ATOM 820 C C . ARG A 1 110 ? -3.478 -11.094 5.021 1.00 93.31 110 ARG A C 1
ATOM 822 O O . ARG A 1 110 ? -3.073 -12.090 4.434 1.00 93.31 110 ARG A O 1
ATOM 829 N N . LEU A 1 111 ? -3.068 -9.856 4.734 1.00 90.75 111 LEU A N 1
ATOM 830 C CA . LEU A 1 111 ? -2.126 -9.558 3.650 1.00 90.75 111 LEU A CA 1
ATOM 831 C C . LEU A 1 111 ? -0.761 -10.215 3.875 1.00 90.75 111 LEU A C 1
ATOM 833 O O . LEU A 1 111 ? -0.190 -10.780 2.947 1.00 90.75 111 LEU A O 1
ATOM 837 N N . TYR A 1 112 ? -0.256 -10.194 5.110 1.00 89.75 112 TYR A N 1
ATOM 838 C CA . TYR A 1 112 ? 0.988 -10.872 5.468 1.00 89.75 112 TYR A CA 1
ATOM 839 C C . TYR A 1 112 ? 0.904 -12.386 5.233 1.00 89.75 112 TYR A C 1
ATOM 841 O O . TYR A 1 112 ? 1.810 -12.976 4.648 1.00 89.75 112 TYR A O 1
ATOM 849 N N . LEU A 1 113 ? -0.192 -13.022 5.655 1.00 90.94 113 LEU A N 1
ATOM 850 C CA . LEU A 1 113 ? -0.397 -14.453 5.436 1.00 90.94 113 LEU A CA 1
ATOM 851 C C . LEU A 1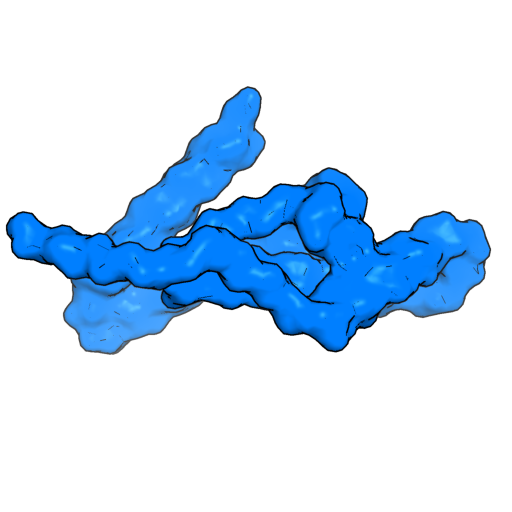 113 ? -0.533 -14.795 3.950 1.00 90.94 113 LEU A C 1
ATOM 853 O O . LEU A 1 113 ? -0.065 -15.852 3.539 1.00 90.94 113 LEU A O 1
ATOM 857 N N . ASP A 1 114 ? -1.157 -13.928 3.156 1.00 87.31 114 ASP A N 1
ATOM 858 C CA . ASP A 1 114 ? -1.283 -14.119 1.709 1.00 87.31 114 ASP A CA 1
ATOM 859 C C . ASP A 1 114 ? 0.064 -13.984 0.984 1.00 87.31 114 ASP A C 1
ATOM 861 O O . ASP A 1 114 ? 0.301 -14.715 0.029 1.00 87.31 114 ASP A O 1
ATOM 865 N N . LEU A 1 115 ? 0.972 -13.126 1.463 1.00 84.62 115 LEU A N 1
ATOM 866 C CA . LEU A 1 115 ? 2.338 -13.003 0.933 1.00 84.62 115 LEU A CA 1
ATOM 867 C C . LEU A 1 115 ? 3.233 -14.214 1.239 1.00 84.62 115 LEU A C 1
ATOM 869 O O . LEU A 1 115 ? 4.205 -14.452 0.528 1.00 84.62 115 LEU A O 1
ATOM 873 N N . MET A 1 116 ? 2.943 -14.946 2.316 1.00 86.00 116 MET A N 1
ATOM 874 C CA . MET A 1 116 ? 3.756 -16.077 2.785 1.00 86.00 116 MET A CA 1
ATOM 875 C C . MET A 1 116 ? 3.294 -17.442 2.247 1.00 86.00 116 MET A C 1
ATOM 877 O O . MET A 1 116 ? 3.892 -18.461 2.600 1.00 86.00 116 MET A O 1
ATOM 881 N N . ARG A 1 117 ? 2.220 -17.479 1.454 1.00 77.31 117 ARG A N 1
ATOM 882 C CA . ARG A 1 117 ? 1.669 -18.692 0.830 1.00 77.31 117 ARG A CA 1
ATOM 883 C C . ARG A 1 117 ? 2.205 -18.883 -0.581 1.00 77.31 117 ARG A C 1
ATOM 885 O O . ARG A 1 117 ? 2.405 -20.064 -0.940 1.00 77.31 117 ARG A O 1
#

Radius of gyration: 16.09 Å; chains: 1; bounding box: 47×28×42 Å

InterPro domains:
  IPR002848 Translin family [PF01997] (63-112)
  IPR036081 Translin superfamily [SSF74784] (39-116)

pLDDT: mean 86.81, std 14.99, range [31.14, 98.31]

Foldseek 3Di:
DDDDPDDDAFDQFDPVLLVVLLVLQVQLPDPPRDPNVVSLVVNLCSLLVRQLVCVVVVHDRDDCVSSNHDPVSNVSSLVVNLVVLQVVLVVCVVVVVNVSNVVSVVVSVVSVVVVVD

Secondary structure (DSSP, 8-state):
--------SPPPPPHHHHHHHHHHHHHHTSTT-TTHHHHHHHHHHHHHHHHHHHHHTTPPPPPHHHHT--HHHHHHHHHHHHHHHHHHHHHHHHTT-HHHHHHHHHHHHHHHHHHT-

Sequence (117 aa):
MIELQTATGPRAPDPALAGALRSLAQYVRRPAADEAALARDALQEGTEALLLEAIVRGEPIPGPARLGVDPEEYLLGLGDVIGEIRRLALTALSESAWDRADDQLKLMERLYLDLMR